Protein AF-X0SEB9-F1 (afdb_monomer)

Solvent-accessible surface area (backbone atoms only — not comparable to full-atom values): 6103 Å² total; per-residue (Å²): 140,86,80,85,76,79,91,80,80,77,88,72,79,81,74,52,75,70,65,64,63,78,64,56,40,64,58,51,82,93,51,70,80,30,90,53,57,44,104,75,53,30,47,79,87,43,47,53,47,67,65,49,53,72,80,38,80,56,94,75,42,67,73,73,61,73,75,73,78,76,68,74,76,84,72,54,69,70,62,52,53,59,53,60,62,70,72,71,118

Sequence (89 aa):
MASKKNLFWGKGSVITAEQYLNERKPVIEKCIGCKRIVDEDYCKVYLYPTLKWRLGKCNFNTHCREVPVSGKKKMNALKASRRQARGRL

Foldseek 3Di:
DDDPPDPDDDDDPPDDPVNLVVQADFADPLQPPQPQQDDPRGGPPDSDNPVCPVVHDNPRRPPPPPPPPPPPPPDDPVNVVVVVVVVPD

Structure (mmCIF, N/CA/C/O backbone):
data_AF-X0SEB9-F1
#
_entry.id   AF-X0SEB9-F1
#
loop_
_atom_site.group_PDB
_atom_site.id
_atom_site.type_symbol
_atom_site.label_atom_id
_atom_site.label_alt_id
_atom_site.label_comp_id
_atom_site.label_asym_id
_atom_site.label_entity_id
_atom_site.label_seq_id
_atom_site.pdbx_PDB_ins_code
_atom_site.Cartn_x
_atom_site.Cartn_y
_atom_site.Cartn_z
_atom_site.occupancy
_atom_site.B_iso_or_equiv
_atom_site.auth_seq_id
_atom_site.auth_comp_id
_atom_site.auth_asym_id
_atom_site.auth_atom_id
_atom_site.pdbx_PDB_model_num
ATOM 1 N N . MET A 1 1 ? 43.831 -11.165 21.272 1.00 38.94 1 MET A N 1
ATOM 2 C CA . MET A 1 1 ? 43.228 -10.064 20.487 1.00 38.94 1 MET A CA 1
ATOM 3 C C . MET A 1 1 ? 42.218 -10.657 19.513 1.00 38.94 1 MET A C 1
ATOM 5 O O . MET A 1 1 ? 42.589 -11.074 18.429 1.00 38.94 1 MET A O 1
ATOM 9 N N . ALA A 1 2 ? 40.955 -10.772 19.926 1.00 45.44 2 ALA A N 1
ATOM 10 C CA . ALA A 1 2 ? 39.874 -11.271 19.079 1.00 45.44 2 ALA A CA 1
ATOM 11 C C . ALA A 1 2 ? 38.966 -10.092 18.714 1.00 45.44 2 ALA A C 1
ATOM 13 O O . ALA A 1 2 ? 38.041 -9.762 19.451 1.00 45.44 2 ALA A O 1
ATOM 14 N N . SER A 1 3 ? 39.262 -9.418 17.602 1.00 49.38 3 SER A N 1
ATOM 15 C CA . SER A 1 3 ? 38.367 -8.399 17.054 1.00 49.38 3 SER A CA 1
ATOM 16 C C . SER A 1 3 ? 37.504 -9.052 15.980 1.00 49.38 3 SER A C 1
ATOM 18 O O . SER A 1 3 ? 37.928 -9.248 14.842 1.00 49.38 3 SER A O 1
ATOM 20 N N . LYS A 1 4 ? 36.295 -9.451 16.384 1.00 51.75 4 LYS A N 1
ATOM 21 C CA . LYS A 1 4 ? 35.220 -9.875 15.485 1.00 51.75 4 LYS A CA 1
ATOM 22 C C . LYS A 1 4 ? 34.874 -8.692 14.576 1.00 51.75 4 LYS A C 1
ATOM 24 O O . LYS A 1 4 ? 34.146 -7.792 14.987 1.00 51.75 4 LYS A O 1
ATOM 29 N N . LYS A 1 5 ? 35.401 -8.670 13.351 1.00 52.75 5 LYS A N 1
ATOM 30 C CA . LYS A 1 5 ? 34.902 -7.759 12.317 1.00 52.75 5 LYS A CA 1
ATOM 31 C C . LYS A 1 5 ? 33.672 -8.399 11.687 1.00 52.75 5 LYS A C 1
ATOM 33 O O . LYS A 1 5 ? 33.755 -9.408 10.996 1.00 52.75 5 LYS A O 1
ATOM 38 N N . ASN A 1 6 ? 32.533 -7.816 12.034 1.00 45.44 6 ASN A N 1
ATOM 39 C CA . ASN A 1 6 ? 31.201 -8.163 11.571 1.00 45.44 6 ASN A CA 1
ATOM 40 C C . ASN A 1 6 ? 31.149 -8.232 10.034 1.00 45.44 6 ASN A C 1
ATOM 42 O O . ASN A 1 6 ? 31.344 -7.221 9.361 1.00 45.44 6 ASN A O 1
ATOM 46 N N . LEU A 1 7 ? 30.834 -9.410 9.485 1.00 50.22 7 LEU A N 1
ATOM 47 C CA . LEU A 1 7 ? 30.252 -9.529 8.149 1.00 50.22 7 LEU A CA 1
ATOM 48 C C . LEU A 1 7 ? 28.794 -9.062 8.234 1.00 50.22 7 LEU A C 1
ATOM 50 O O . LEU A 1 7 ? 27.913 -9.828 8.614 1.00 50.22 7 LEU A O 1
ATOM 54 N N . PHE A 1 8 ? 28.529 -7.801 7.909 1.00 46.66 8 PHE A N 1
ATOM 55 C CA . PHE A 1 8 ? 27.164 -7.292 7.798 1.00 46.66 8 PHE A CA 1
ATOM 56 C C . PHE A 1 8 ? 27.134 -6.173 6.761 1.00 46.66 8 PHE A C 1
ATOM 58 O O . PHE A 1 8 ? 27.376 -5.026 7.101 1.00 46.66 8 PHE A O 1
ATOM 65 N N . TRP A 1 9 ? 26.962 -6.541 5.491 1.00 42.06 9 TRP A N 1
ATOM 66 C CA . TRP A 1 9 ? 26.175 -5.849 4.457 1.00 42.06 9 TRP A CA 1
ATOM 67 C C . TRP A 1 9 ? 26.452 -6.556 3.127 1.00 42.06 9 TRP A C 1
ATOM 69 O O . TRP A 1 9 ? 27.472 -6.358 2.469 1.00 42.06 9 TRP A O 1
ATOM 79 N N . GLY A 1 10 ? 25.563 -7.498 2.811 1.00 47.19 10 GLY A N 1
ATOM 80 C CA . GLY A 1 10 ? 25.609 -8.300 1.600 1.00 47.19 10 GLY A CA 1
ATOM 81 C C . GLY A 1 10 ? 25.461 -7.443 0.348 1.00 47.19 10 GLY A C 1
ATOM 82 O O . GLY A 1 10 ? 24.767 -6.428 0.335 1.00 47.19 10 GLY A O 1
ATOM 83 N N . LYS A 1 11 ? 26.129 -7.895 -0.711 1.00 46.41 11 LYS A N 1
ATOM 84 C CA . LYS A 1 11 ? 26.068 -7.373 -2.074 1.00 46.41 11 LYS A CA 1
ATOM 85 C C . LYS A 1 11 ? 24.627 -7.464 -2.596 1.00 46.41 11 LYS A C 1
ATOM 87 O O . LYS A 1 11 ? 24.237 -8.477 -3.167 1.00 46.41 11 LYS A O 1
ATOM 92 N N . GLY A 1 12 ? 23.830 -6.424 -2.368 1.00 49.78 12 GLY A N 1
ATOM 93 C CA . GLY A 1 12 ? 22.575 -6.221 -3.080 1.00 49.78 12 GLY A CA 1
ATOM 94 C C . GLY A 1 12 ? 22.905 -5.794 -4.503 1.00 49.78 12 GLY A C 1
ATOM 95 O O . GLY A 1 12 ? 23.497 -4.738 -4.704 1.00 49.78 12 GLY A O 1
ATOM 96 N N . SER A 1 13 ? 22.578 -6.635 -5.480 1.00 51.34 13 SER A N 1
ATOM 97 C CA . SER A 1 13 ? 22.672 -6.308 -6.901 1.00 51.34 13 SER A CA 1
ATOM 9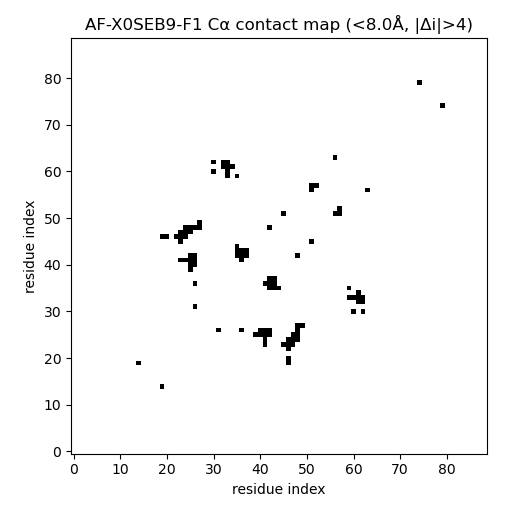8 C C . SER A 1 13 ? 21.922 -5.002 -7.174 1.00 51.34 13 SER A C 1
ATOM 100 O O . SER A 1 13 ? 20.701 -4.944 -7.013 1.00 51.34 13 SER A O 1
ATOM 102 N N . VAL A 1 14 ? 22.648 -3.956 -7.566 1.00 55.41 14 VAL A N 1
ATOM 103 C CA . VAL A 1 14 ? 22.063 -2.707 -8.059 1.00 55.41 14 VAL A CA 1
ATOM 104 C C . VAL A 1 14 ? 21.445 -3.015 -9.420 1.00 55.41 14 VAL A C 1
ATOM 106 O O . VAL A 1 14 ? 22.122 -3.009 -10.440 1.00 55.41 14 VAL A O 1
ATOM 109 N N . ILE A 1 15 ? 20.164 -3.363 -9.417 1.00 61.31 15 ILE A N 1
ATOM 110 C CA . ILE A 1 15 ? 19.325 -3.376 -10.616 1.00 61.31 15 ILE A CA 1
ATOM 111 C C . ILE A 1 15 ? 19.309 -1.958 -11.192 1.00 61.31 15 ILE A C 1
ATOM 113 O O . ILE A 1 15 ? 18.972 -0.999 -10.493 1.00 61.31 15 ILE A O 1
ATOM 117 N N . THR A 1 16 ? 19.734 -1.811 -12.445 1.00 59.94 16 THR A N 1
ATOM 118 C CA . THR A 1 16 ? 19.730 -0.517 -13.134 1.00 59.94 16 THR A CA 1
ATOM 119 C C . THR A 1 16 ? 18.282 -0.072 -13.373 1.00 59.94 16 THR A C 1
ATOM 121 O O . THR A 1 16 ? 17.387 -0.897 -13.561 1.00 59.94 16 THR A O 1
ATOM 124 N N . ALA A 1 17 ? 18.015 1.240 -13.356 1.00 62.03 17 ALA A N 1
ATOM 125 C CA . ALA A 1 17 ? 16.658 1.777 -13.540 1.00 62.03 17 ALA A CA 1
ATOM 126 C C . ALA A 1 17 ? 16.011 1.330 -14.871 1.00 62.03 17 ALA A C 1
ATOM 128 O O . ALA A 1 17 ? 14.793 1.186 -14.958 1.00 62.03 17 ALA A O 1
ATOM 129 N N . GLU A 1 18 ? 16.840 1.051 -15.877 1.00 62.66 18 GLU A N 1
ATOM 130 C CA . GLU A 1 18 ? 16.447 0.556 -17.199 1.00 62.66 18 GLU A CA 1
ATOM 131 C C . GLU A 1 18 ? 15.917 -0.886 -17.162 1.00 62.66 18 GLU A C 1
ATOM 133 O O . GLU A 1 18 ? 14.906 -1.183 -17.798 1.00 62.66 18 GLU A O 1
ATOM 138 N N . GLN A 1 19 ? 16.520 -1.773 -16.357 1.00 60.97 19 GLN A N 1
ATOM 139 C CA . GLN A 1 19 ? 16.007 -3.137 -16.156 1.00 60.97 19 GLN A CA 1
ATOM 140 C C . GLN A 1 19 ? 14.621 -3.129 -15.495 1.00 60.97 19 GLN A C 1
ATOM 142 O O . GLN A 1 19 ? 13.770 -3.956 -15.813 1.00 60.97 19 GLN A O 1
ATOM 147 N N . TYR A 1 20 ? 14.358 -2.153 -14.624 1.00 63.75 20 TYR A N 1
ATOM 148 C CA . TYR A 1 20 ? 13.100 -2.038 -13.884 1.00 63.75 20 TYR A CA 1
ATOM 149 C C . TYR A 1 20 ? 11.899 -1.658 -14.769 1.00 63.75 20 TYR A C 1
ATOM 151 O O . TYR A 1 20 ? 10.763 -1.982 -14.427 1.00 63.75 20 TYR A O 1
ATOM 159 N N . LEU A 1 21 ? 12.116 -0.980 -15.903 1.00 65.81 21 LEU A N 1
ATOM 160 C CA . LEU A 1 21 ? 11.031 -0.508 -16.774 1.00 65.81 21 LEU A CA 1
ATOM 161 C C . LEU A 1 21 ? 10.538 -1.589 -17.753 1.00 65.81 21 LEU A C 1
ATOM 163 O O . LEU A 1 21 ? 9.337 -1.671 -18.008 1.00 65.81 21 LEU A O 1
ATOM 167 N N . ASN A 1 22 ? 11.440 -2.448 -18.238 1.00 69.88 22 ASN A N 1
ATOM 168 C CA . ASN A 1 22 ? 11.136 -3.499 -19.221 1.00 69.88 22 ASN A CA 1
ATOM 169 C C . ASN A 1 22 ? 10.341 -4.687 -18.650 1.00 69.88 22 ASN A C 1
ATOM 171 O O . ASN A 1 22 ? 9.759 -5.466 -19.397 1.00 69.88 22 ASN A O 1
ATOM 175 N N . GLU A 1 23 ? 10.278 -4.833 -17.328 1.00 77.50 23 GLU A N 1
ATOM 176 C CA . GLU A 1 23 ? 9.642 -5.984 -16.678 1.00 77.50 23 GLU A CA 1
ATOM 177 C C . GLU A 1 23 ? 8.192 -5.750 -16.221 1.00 77.50 23 GLU A C 1
ATOM 179 O O . GLU A 1 23 ? 7.604 -6.581 -15.519 1.00 77.50 23 GLU A O 1
ATOM 184 N N . ARG A 1 24 ? 7.582 -4.625 -16.603 1.00 80.81 24 ARG A N 1
ATOM 185 C CA .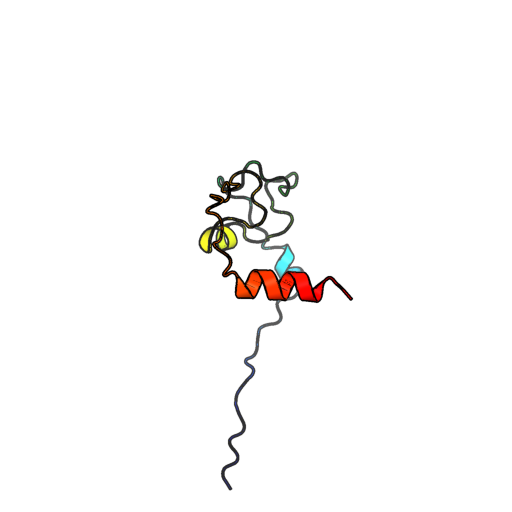 ARG A 1 24 ? 6.210 -4.295 -16.207 1.00 80.81 24 ARG A CA 1
ATOM 186 C C . ARG A 1 24 ? 5.221 -5.379 -16.670 1.00 80.81 24 ARG A C 1
ATOM 188 O O . ARG A 1 24 ? 5.141 -5.700 -17.851 1.00 80.81 24 ARG A O 1
ATOM 195 N N . LYS A 1 25 ? 4.438 -5.933 -15.738 1.00 84.88 25 LYS A N 1
ATOM 196 C CA . LYS A 1 25 ? 3.397 -6.939 -16.009 1.00 84.88 25 LYS A CA 1
ATOM 197 C C . LYS A 1 25 ? 1.995 -6.318 -16.039 1.00 84.88 25 LYS A C 1
ATOM 199 O O . LYS A 1 25 ? 1.747 -5.364 -15.292 1.00 84.88 25 LYS A O 1
ATOM 204 N N . PRO A 1 26 ? 1.080 -6.871 -16.857 1.00 85.44 26 PRO A N 1
ATOM 205 C CA . PRO A 1 26 ? -0.288 -6.381 -16.959 1.00 85.44 26 PRO A CA 1
ATOM 206 C C . PRO A 1 26 ? -1.073 -6.602 -15.661 1.00 85.44 26 PRO A C 1
ATOM 208 O O . PRO A 1 26 ? -0.703 -7.388 -14.780 1.00 85.44 26 PRO A O 1
ATOM 211 N N . VAL A 1 27 ? -2.163 -5.858 -15.540 1.00 83.81 27 VAL A N 1
ATOM 212 C CA . VAL A 1 27 ? -3.094 -5.831 -14.417 1.00 83.81 27 VAL A CA 1
ATOM 213 C C . VAL A 1 27 ? -3.886 -7.144 -14.358 1.00 83.81 27 VAL A C 1
ATOM 215 O O . VAL A 1 27 ? -4.212 -7.757 -15.363 1.00 83.81 27 VAL A O 1
ATOM 218 N N . ILE A 1 28 ? -4.170 -7.600 -13.138 1.00 83.81 28 ILE A N 1
ATOM 219 C CA . ILE A 1 28 ? -4.916 -8.840 -12.865 1.00 83.81 28 ILE A CA 1
ATOM 220 C C . ILE A 1 28 ? -6.402 -8.508 -12.754 1.00 83.81 28 ILE A C 1
ATOM 222 O O . ILE A 1 28 ? -6.738 -7.407 -12.320 1.00 83.81 28 ILE A O 1
ATOM 226 N N . GLU A 1 29 ? -7.281 -9.479 -13.001 1.00 80.00 29 GLU A N 1
ATOM 227 C CA . GLU A 1 29 ? -8.743 -9.373 -12.841 1.00 80.00 29 GLU A CA 1
ATOM 228 C C . GLU A 1 29 ? -9.178 -8.687 -11.537 1.00 80.00 29 GLU A C 1
ATOM 230 O O . GLU A 1 29 ? -10.050 -7.823 -11.518 1.00 80.00 29 GLU A O 1
ATOM 235 N N . LYS A 1 30 ? -8.480 -8.987 -10.436 1.00 77.88 30 LYS A N 1
ATOM 236 C CA . LYS A 1 30 ? -8.723 -8.394 -9.111 1.00 77.88 30 LYS A CA 1
ATOM 237 C C . LYS A 1 30 ? -8.465 -6.894 -9.041 1.00 77.88 30 LYS A C 1
ATOM 239 O O . LYS A 1 30 ? -8.680 -6.305 -7.998 1.00 77.88 30 LYS A O 1
ATOM 244 N N . CYS A 1 31 ? -7.903 -6.280 -10.069 1.00 78.00 31 CYS A N 1
ATOM 245 C CA . CYS A 1 31 ? -7.542 -4.873 -10.086 1.00 78.00 31 CYS A CA 1
ATOM 246 C C . CYS A 1 31 ? -8.347 -4.068 -11.118 1.00 78.00 31 CYS A C 1
ATOM 248 O O . CYS A 1 31 ? -8.211 -2.842 -11.142 1.00 78.00 31 CYS A O 1
ATOM 250 N N . ILE A 1 32 ? -9.225 -4.722 -11.886 1.00 75.62 32 ILE A N 1
ATOM 251 C CA . ILE A 1 32 ? -10.165 -4.087 -12.817 1.00 75.62 32 ILE A CA 1
ATOM 252 C C . ILE A 1 32 ? -11.012 -3.056 -12.049 1.00 75.62 32 ILE A C 1
ATOM 254 O O . ILE A 1 32 ? -11.541 -3.335 -10.974 1.00 75.62 32 ILE A O 1
ATOM 258 N N . GLY A 1 33 ? -11.080 -1.821 -12.555 1.00 73.19 33 GLY A N 1
ATOM 259 C CA . GLY A 1 33 ? -11.797 -0.714 -11.901 1.00 73.19 33 GLY A CA 1
ATOM 260 C C . GLY A 1 33 ? -10.989 0.073 -10.855 1.00 73.19 33 GLY A C 1
ATOM 261 O O . GLY A 1 33 ? -11.538 0.891 -10.115 1.00 73.19 33 GLY A O 1
ATOM 262 N N . CYS A 1 34 ? -9.674 -0.141 -10.758 1.00 78.56 34 CYS A N 1
ATOM 263 C CA . CYS A 1 34 ? -8.798 0.734 -9.979 1.00 78.56 34 CYS A CA 1
ATOM 264 C C . CYS A 1 34 ? -8.519 2.047 -10.735 1.00 78.56 34 CYS A C 1
ATOM 266 O O . CYS A 1 34 ? -8.061 2.019 -11.872 1.00 78.56 34 CYS A O 1
ATOM 268 N N . LYS A 1 35 ? -8.663 3.210 -10.076 1.00 75.00 35 LYS A N 1
ATOM 269 C CA . LYS A 1 35 ? -8.396 4.554 -10.657 1.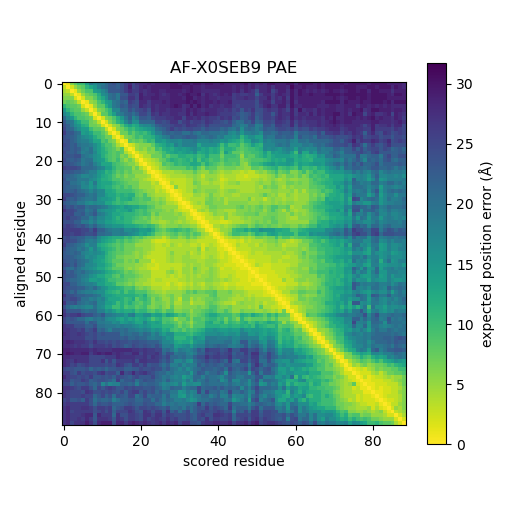00 75.00 35 LYS A CA 1
ATOM 270 C C . LYS A 1 3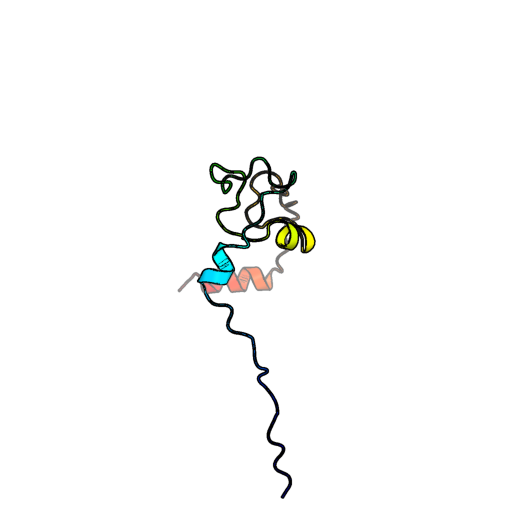5 ? -6.944 4.770 -11.143 1.00 75.00 35 LYS A C 1
ATOM 272 O O . LYS A 1 35 ? -6.608 5.818 -11.678 1.00 75.00 35 LYS A O 1
ATOM 277 N N . ARG A 1 36 ? -6.048 3.816 -10.882 1.00 75.38 36 ARG A N 1
ATOM 278 C CA . ARG A 1 36 ? -4.613 3.884 -11.203 1.00 75.38 36 ARG A CA 1
ATOM 279 C C . ARG A 1 36 ? -4.195 2.985 -12.373 1.00 75.38 36 ARG A C 1
ATOM 281 O O . ARG A 1 36 ? -2.991 2.798 -12.561 1.00 75.38 36 ARG A O 1
ATOM 288 N N . ILE A 1 37 ? -5.157 2.413 -13.094 1.00 80.00 37 ILE A N 1
ATOM 289 C CA . ILE A 1 37 ? -4.904 1.754 -14.378 1.00 80.00 37 ILE A CA 1
ATOM 290 C C . ILE A 1 37 ? -4.690 2.849 -15.431 1.00 80.00 37 ILE A C 1
ATOM 292 O O . 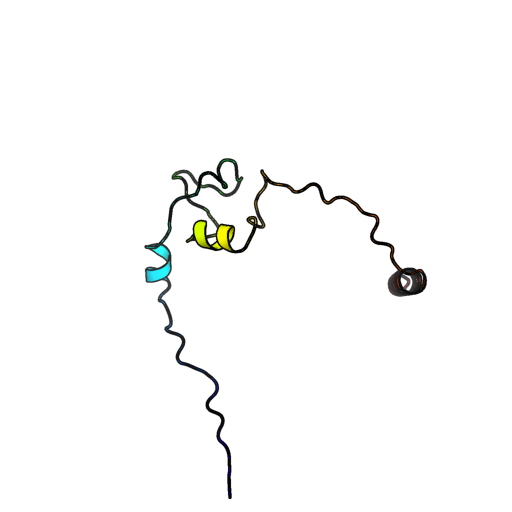ILE A 1 37 ? -5.412 3.844 -15.429 1.00 80.00 37 ILE A O 1
ATOM 296 N N . VAL A 1 38 ? -3.659 2.693 -16.255 1.00 76.81 38 VAL A N 1
ATOM 297 C CA . VAL A 1 38 ? -3.369 3.540 -17.427 1.00 76.81 38 VAL A CA 1
ATOM 298 C C . VAL A 1 38 ? -3.614 2.698 -18.683 1.00 76.81 38 VAL A C 1
ATOM 300 O O . VAL A 1 38 ? -3.506 1.477 -18.572 1.00 76.81 38 VAL A O 1
ATOM 303 N N . ASP A 1 39 ? -3.937 3.360 -19.802 1.00 62.38 39 ASP A N 1
ATOM 304 C CA . ASP A 1 39 ? -4.583 2.939 -21.072 1.00 62.38 39 ASP A CA 1
ATOM 305 C C . ASP A 1 39 ? -4.174 1.614 -21.766 1.00 62.38 39 ASP A C 1
ATOM 307 O O . ASP A 1 39 ? -4.643 1.325 -22.859 1.00 62.38 39 ASP A O 1
ATOM 311 N N . GLU A 1 40 ? -3.373 0.758 -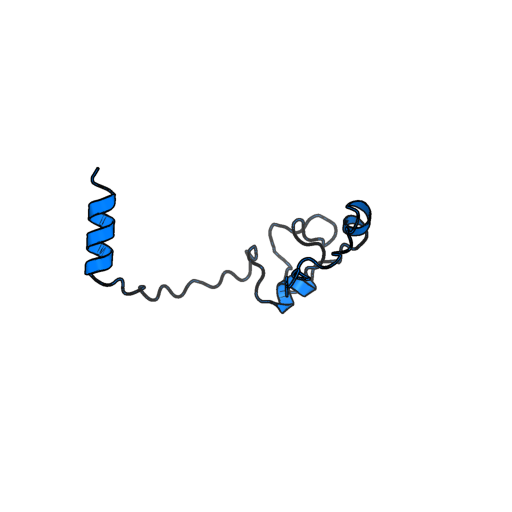21.139 1.00 69.12 40 GLU A N 1
ATOM 312 C CA . GLU A 1 40 ? -2.926 -0.538 -21.665 1.00 69.12 40 GLU A CA 1
ATOM 313 C C . GLU A 1 40 ? -2.910 -1.623 -20.569 1.00 69.12 40 GLU A C 1
ATOM 315 O O . GLU A 1 40 ? -1.983 -2.422 -20.472 1.00 69.12 40 GLU A O 1
ATOM 320 N N . ASP A 1 41 ? -3.892 -1.615 -19.663 1.00 76.56 41 ASP A N 1
ATOM 321 C CA . ASP A 1 41 ? -3.984 -2.585 -18.561 1.00 76.56 41 ASP A CA 1
ATOM 322 C C . ASP A 1 41 ? -2.738 -2.627 -17.664 1.00 76.56 41 ASP A C 1
ATOM 324 O O . ASP A 1 41 ? -2.366 -3.674 -17.137 1.00 76.56 41 ASP A O 1
ATOM 328 N N . TYR A 1 42 ? -2.088 -1.485 -17.427 1.00 81.69 42 TYR A N 1
ATOM 329 C CA . TYR A 1 42 ? -0.929 -1.399 -16.534 1.00 81.69 42 TYR A CA 1
ATOM 330 C C . TYR A 1 42 ? -1.209 -0.587 -15.274 1.00 81.69 42 TYR A C 1
ATOM 332 O O . TYR A 1 42 ? -1.916 0.421 -15.278 1.00 81.69 42 TYR A O 1
ATOM 340 N N . CYS A 1 43 ? -0.582 -0.989 -14.164 1.00 81.38 43 CYS A N 1
ATOM 341 C CA . CYS A 1 43 ? -0.623 -0.211 -12.933 1.00 81.38 43 CYS A CA 1
ATOM 342 C C . CYS A 1 43 ? 0.417 0.919 -12.976 1.00 81.38 43 CYS A C 1
ATOM 344 O O . CYS A 1 43 ? 1.606 0.671 -13.156 1.00 81.38 43 CYS A O 1
ATOM 346 N N . LYS A 1 44 ? -0.004 2.163 -12.707 1.00 81.81 44 LYS A N 1
ATOM 347 C CA . LYS A 1 44 ? 0.906 3.325 -12.626 1.00 81.81 44 LYS A CA 1
ATOM 348 C C . LYS A 1 44 ? 1.957 3.220 -11.510 1.00 81.81 44 LYS A C 1
ATOM 350 O O . LYS A 1 44 ? 2.989 3.877 -11.576 1.00 81.81 44 LYS A O 1
ATOM 355 N N . VAL A 1 45 ? 1.665 2.458 -10.454 1.00 80.56 45 VAL A N 1
ATOM 356 C CA . VAL A 1 45 ? 2.454 2.444 -9.206 1.00 80.56 45 VAL A CA 1
ATOM 357 C C . VAL A 1 45 ? 3.292 1.178 -9.053 1.00 80.56 45 VAL A C 1
ATOM 359 O O . VAL A 1 45 ? 4.363 1.225 -8.456 1.00 80.56 45 VAL A O 1
ATOM 362 N N . TYR A 1 46 ? 2.807 0.045 -9.560 1.00 80.62 46 TYR A N 1
ATOM 363 C CA . TYR A 1 46 ? 3.444 -1.253 -9.365 1.00 80.62 46 TYR A CA 1
ATOM 364 C C . TYR A 1 46 ? 3.805 -1.883 -10.705 1.00 80.62 46 TYR A C 1
ATOM 366 O O . TYR A 1 46 ? 2.965 -1.972 -11.592 1.00 80.62 46 TYR A O 1
ATOM 374 N N . LEU A 1 47 ? 5.032 -2.393 -10.801 1.00 82.19 47 LEU A N 1
ATOM 375 C CA . LEU A 1 47 ? 5.497 -3.178 -11.949 1.00 82.19 47 LEU A CA 1
ATOM 376 C C . LEU A 1 47 ? 4.901 -4.584 -11.962 1.00 82.19 47 LEU A C 1
ATOM 378 O O . LEU A 1 47 ? 4.556 -5.105 -13.014 1.00 82.19 47 LEU A O 1
ATOM 382 N N . TYR A 1 48 ? 4.742 -5.170 -10.775 1.00 83.50 48 TYR A N 1
ATOM 383 C CA . TYR A 1 48 ? 4.232 -6.520 -10.585 1.00 83.50 48 TYR A CA 1
ATOM 384 C C . TYR A 1 48 ? 2.964 -6.493 -9.728 1.00 83.50 48 TYR A C 1
ATOM 386 O O . TYR A 1 48 ? 3.040 -6.625 -8.499 1.00 83.50 48 TYR A O 1
ATOM 394 N N . PRO A 1 49 ? 1.776 -6.330 -10.338 1.00 83.62 49 PRO A N 1
ATOM 395 C CA . PRO A 1 49 ? 0.526 -6.358 -9.587 1.00 83.62 49 PRO A CA 1
ATOM 396 C C . PRO A 1 49 ? 0.338 -7.694 -8.845 1.00 83.62 49 PRO A C 1
ATOM 398 O O . PRO A 1 49 ? -0.167 -7.700 -7.724 1.00 83.62 49 PRO A O 1
ATOM 401 N N . THR A 1 50 ? 0.827 -8.813 -9.391 1.00 83.25 50 THR A N 1
ATOM 402 C CA . THR A 1 50 ? 0.714 -10.168 -8.804 1.00 83.25 50 THR A CA 1
ATOM 403 C C . THR A 1 50 ? 1.343 -10.262 -7.422 1.00 83.25 50 THR A C 1
ATOM 405 O O . THR A 1 50 ? 0.721 -10.763 -6.485 1.00 83.25 50 THR A O 1
ATOM 408 N N . LEU A 1 51 ? 2.547 -9.712 -7.265 1.00 84.00 51 LEU A N 1
ATOM 409 C CA . LEU A 1 51 ? 3.270 -9.692 -5.996 1.00 84.00 51 LEU A CA 1
ATOM 410 C C . LEU A 1 51 ? 2.522 -8.894 -4.930 1.00 84.00 51 LEU A C 1
ATOM 412 O O . LEU A 1 51 ? 2.459 -9.315 -3.773 1.00 84.00 51 LEU A O 1
ATOM 416 N N . LYS A 1 52 ? 1.911 -7.767 -5.317 1.00 83.19 52 LYS A N 1
ATOM 417 C CA . LYS A 1 52 ? 1.154 -6.942 -4.375 1.00 83.19 52 LYS A CA 1
ATOM 418 C C . LYS A 1 52 ? -0.083 -7.676 -3.865 1.00 83.19 52 LYS A C 1
ATOM 420 O O . LYS A 1 52 ? -0.325 -7.651 -2.663 1.00 83.19 52 LYS A O 1
ATOM 425 N N . TRP A 1 53 ? -0.805 -8.355 -4.756 1.00 83.44 53 TRP A N 1
ATOM 426 C CA . TRP A 1 53 ? -2.000 -9.130 -4.414 1.00 83.44 53 TRP A CA 1
ATOM 427 C C . TRP A 1 53 ? -1.708 -10.424 -3.647 1.00 83.44 53 TRP A C 1
ATOM 429 O O . TRP A 1 53 ? -2.574 -10.899 -2.916 1.00 83.44 53 TRP A O 1
ATOM 439 N N . ARG A 1 54 ? -0.490 -10.972 -3.755 1.00 82.75 54 ARG A N 1
ATOM 440 C CA . ARG A 1 54 ? -0.046 -12.129 -2.960 1.00 82.75 54 ARG A CA 1
ATOM 441 C C . ARG A 1 54 ? 0.104 -11.800 -1.474 1.00 82.75 54 ARG A C 1
ATOM 443 O O . ARG A 1 54 ? -0.191 -12.638 -0.634 1.00 82.75 54 ARG A O 1
ATOM 450 N N . LEU A 1 55 ? 0.573 -10.594 -1.152 1.00 79.88 55 LEU A N 1
ATOM 451 C CA . LEU A 1 55 ? 0.801 -10.150 0.230 1.00 79.88 55 LEU A CA 1
ATOM 452 C C . LEU A 1 55 ? -0.461 -9.589 0.906 1.00 79.88 55 LEU A C 1
ATOM 454 O O . LEU A 1 55 ? -0.447 -9.322 2.104 1.00 79.88 55 LEU A O 1
ATOM 458 N N . GLY A 1 56 ? -1.538 -9.379 0.150 1.00 78.94 56 GLY A N 1
ATOM 459 C CA . GLY A 1 56 ? -2.795 -8.827 0.645 1.00 78.94 56 GLY A CA 1
ATOM 460 C C . GLY A 1 56 ? -3.484 -7.947 -0.394 1.00 78.94 56 GLY A C 1
ATOM 461 O O . GLY A 1 56 ? -3.088 -7.886 -1.555 1.00 78.94 56 GLY A O 1
ATOM 462 N N . LYS A 1 57 ? -4.539 -7.238 0.018 1.00 78.44 57 LYS A N 1
ATOM 463 C CA . LYS A 1 57 ? -5.246 -6.306 -0.872 1.00 78.44 57 LYS A CA 1
ATOM 464 C C . LYS A 1 57 ? -4.336 -5.137 -1.262 1.00 78.44 57 LYS A C 1
ATOM 466 O O . LYS A 1 57 ? -3.500 -4.677 -0.482 1.00 78.44 57 LYS A O 1
ATOM 471 N N . CYS A 1 58 ? -4.494 -4.631 -2.485 1.00 80.88 58 CYS A N 1
ATOM 472 C CA . CYS A 1 58 ? -3.775 -3.435 -2.916 1.00 80.88 58 CYS A CA 1
ATOM 473 C C . CYS A 1 58 ? -4.185 -2.218 -2.061 1.00 80.88 58 CYS A C 1
ATOM 475 O O . CYS A 1 58 ? -5.369 -1.950 -1.887 1.00 80.88 58 CYS A O 1
ATOM 477 N N . ASN A 1 59 ? -3.210 -1.445 -1.568 1.00 78.19 59 ASN A N 1
ATOM 478 C CA . ASN A 1 59 ? -3.454 -0.268 -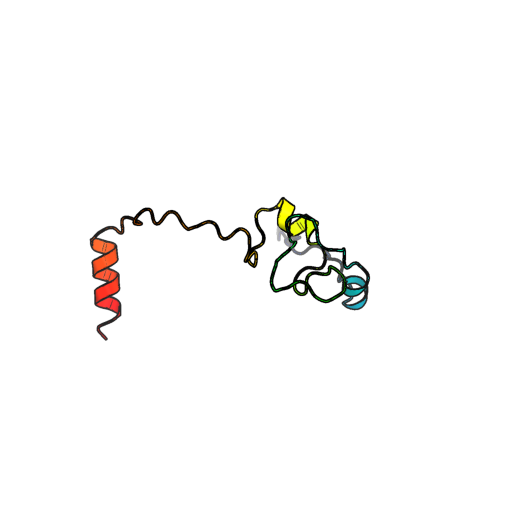0.716 1.00 78.19 59 ASN A CA 1
ATOM 479 C C . ASN A 1 59 ? -4.294 0.808 -1.422 1.00 78.19 59 ASN A C 1
ATOM 481 O O . ASN A 1 59 ? -4.990 1.592 -0.787 1.00 78.19 59 ASN A O 1
ATOM 485 N N . PHE A 1 60 ? -4.186 0.862 -2.748 1.00 71.88 60 PHE A N 1
ATOM 486 C CA . PHE A 1 60 ? -4.868 1.833 -3.597 1.00 71.88 60 PHE A CA 1
ATOM 487 C C . PHE A 1 60 ? -6.136 1.277 -4.224 1.00 71.88 60 PHE A C 1
ATOM 489 O O . PHE A 1 60 ? -6.685 1.896 -5.135 1.00 71.88 60 PHE A O 1
ATOM 496 N N . ASN A 1 61 ? -6.565 0.105 -3.767 1.00 71.75 61 ASN A N 1
ATOM 497 C CA . ASN A 1 61 ? -7.762 -0.520 -4.249 1.00 71.75 61 ASN A CA 1
ATOM 498 C C . ASN A 1 61 ? -8.985 0.330 -3.870 1.00 71.75 61 ASN A C 1
ATOM 500 O O . ASN A 1 61 ? -9.459 0.303 -2.736 1.00 71.75 61 ASN A O 1
ATOM 504 N N . THR A 1 62 ? -9.488 1.085 -4.844 1.00 68.00 62 THR A N 1
ATOM 505 C CA . THR A 1 62 ? -10.725 1.855 -4.718 1.00 68.00 62 THR A CA 1
ATOM 506 C C . THR A 1 62 ? -11.976 0.979 -4.810 1.00 68.00 62 THR A C 1
ATOM 508 O O . THR A 1 62 ? -13.022 1.411 -4.341 1.00 68.00 62 THR A O 1
ATOM 511 N N . HIS A 1 63 ? -11.881 -0.233 -5.373 1.00 65.38 63 HIS A N 1
ATOM 512 C CA . HIS A 1 63 ? -13.015 -1.132 -5.616 1.00 65.38 63 HIS A CA 1
ATOM 513 C C . HIS A 1 63 ? -13.256 -2.148 -4.476 1.00 65.38 63 HIS A C 1
ATOM 515 O O . HIS A 1 63 ? -14.402 -2.453 -4.177 1.00 65.38 63 HIS A O 1
ATOM 521 N N . CYS A 1 64 ? -12.227 -2.622 -3.760 1.00 65.12 64 CYS A N 1
ATOM 522 C CA . CYS A 1 64 ? -12.370 -3.404 -2.519 1.00 65.12 64 CYS A CA 1
ATOM 523 C C . CYS A 1 64 ? -12.118 -2.536 -1.288 1.00 65.12 64 CYS A C 1
ATOM 525 O O . CYS A 1 64 ? -11.324 -2.910 -0.417 1.00 65.12 64 CYS A O 1
ATOM 527 N N . ARG A 1 65 ? -12.775 -1.375 -1.204 1.00 63.47 65 ARG A N 1
ATOM 528 C CA . ARG A 1 65 ? -12.808 -0.622 0.048 1.00 63.47 65 ARG A CA 1
ATOM 529 C C . ARG A 1 65 ? -13.503 -1.499 1.082 1.00 63.47 65 ARG A C 1
ATOM 531 O O . ARG A 1 65 ? -14.726 -1.562 1.127 1.00 63.47 65 ARG A O 1
ATOM 538 N N . GLU A 1 66 ? -12.715 -2.204 1.887 1.00 62.66 66 GLU A N 1
ATOM 539 C CA . GLU A 1 66 ? -13.211 -2.788 3.121 1.00 62.66 66 GLU A CA 1
ATOM 540 C C . GLU A 1 66 ? -13.811 -1.625 3.897 1.00 62.66 66 GLU A C 1
ATOM 542 O O . GLU A 1 66 ? -13.098 -0.689 4.270 1.00 62.66 66 GLU A O 1
ATOM 547 N N . VAL A 1 67 ? -15.136 -1.631 4.054 1.00 61.44 67 VAL A N 1
ATOM 548 C CA . VAL A 1 67 ? -15.789 -0.743 5.005 1.00 61.44 67 VAL A CA 1
ATOM 549 C C . VAL A 1 67 ? -15.089 -1.051 6.319 1.00 61.44 67 VAL A C 1
ATOM 551 O O . VAL A 1 67 ? -15.170 -2.199 6.768 1.00 61.44 67 VAL A O 1
ATOM 554 N N . PRO A 1 68 ? -14.325 -0.107 6.903 1.00 59.00 68 PRO A N 1
ATOM 555 C CA . PRO A 1 68 ? -13.745 -0.364 8.197 1.00 59.00 68 PRO A CA 1
ATOM 556 C C . PRO A 1 68 ? -14.949 -0.604 9.086 1.00 59.00 68 PRO A C 1
ATOM 558 O O . PRO A 1 68 ? -15.743 0.313 9.293 1.00 59.00 68 PRO A O 1
ATOM 561 N N . VAL A 1 69 ? -15.126 -1.844 9.547 1.00 60.78 69 VAL A N 1
ATOM 562 C CA . VAL A 1 69 ? -16.066 -2.132 10.618 1.00 60.78 69 VAL A CA 1
ATOM 563 C C . VAL A 1 69 ? -15.595 -1.207 11.716 1.00 60.78 69 VAL A C 1
ATOM 565 O O . VAL A 1 69 ? -14.525 -1.401 12.299 1.00 60.78 69 VAL A O 1
ATOM 568 N N . SER A 1 70 ? -16.318 -0.108 11.899 1.00 57.88 70 SER A N 1
ATOM 569 C CA . SER A 1 70 ? -16.025 0.923 12.873 1.00 57.88 70 SER A CA 1
ATOM 570 C C . SER A 1 70 ? -16.405 0.356 14.232 1.00 57.88 70 SER A C 1
ATOM 572 O O . SER A 1 70 ? -17.259 0.884 14.938 1.00 57.88 70 SER A O 1
ATOM 574 N N . GLY A 1 71 ? -15.793 -0.774 14.589 1.00 59.78 71 GLY A N 1
ATOM 575 C CA . GLY A 1 71 ? -15.692 -1.238 15.946 1.00 59.78 71 GLY A CA 1
ATOM 576 C C . GLY A 1 71 ? -14.994 -0.111 16.667 1.00 59.78 71 GLY A C 1
ATOM 577 O O . GLY A 1 71 ? -13.802 0.124 16.462 1.00 59.78 71 GLY A O 1
ATOM 578 N N . LYS A 1 72 ? -15.790 0.661 17.410 1.00 61.88 72 LYS A N 1
ATOM 579 C CA . LYS A 1 72 ? -15.355 1.757 18.267 1.00 61.88 72 LYS A CA 1
ATOM 580 C C . LYS A 1 72 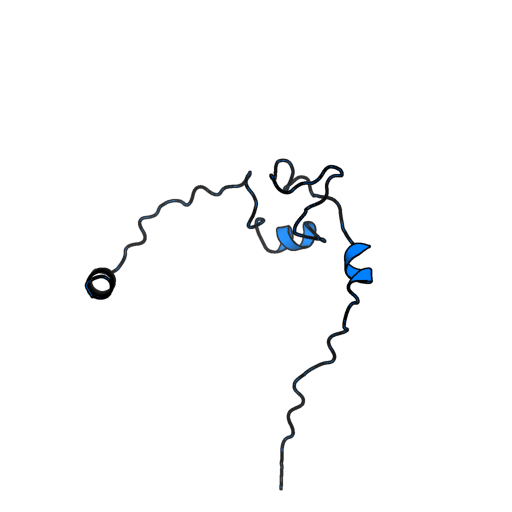? -14.087 1.283 18.969 1.00 61.88 72 LYS A C 1
ATOM 582 O O . LYS A 1 72 ? -14.163 0.440 19.862 1.00 61.88 72 LYS A O 1
ATOM 587 N N . LYS A 1 73 ? -12.916 1.756 18.526 1.00 65.62 73 LYS A N 1
ATOM 588 C CA . LYS A 1 73 ? -11.653 1.436 19.192 1.00 65.62 73 LYS A CA 1
ATOM 589 C C . LYS A 1 73 ? -11.800 2.010 20.592 1.00 65.62 73 LYS A C 1
ATOM 591 O O . LYS A 1 73 ? -11.739 3.227 20.745 1.00 65.62 73 LYS A O 1
ATOM 596 N N . LYS A 1 74 ? -12.079 1.156 21.583 1.00 71.62 74 LYS A N 1
ATOM 597 C CA . LYS A 1 74 ? -12.209 1.558 22.984 1.00 71.62 74 LYS A CA 1
ATOM 598 C C . LYS A 1 74 ? -10.872 2.164 23.398 1.00 71.62 74 LYS A C 1
ATOM 600 O O . LYS A 1 74 ? -9.905 1.455 23.665 1.00 71.62 74 LYS A O 1
ATOM 605 N N . MET A 1 75 ? -10.784 3.489 23.353 1.00 75.44 75 MET A N 1
ATOM 606 C CA . MET A 1 75 ? -9.639 4.209 23.879 1.00 75.44 75 MET A CA 1
ATOM 607 C C . MET A 1 75 ? -9.789 4.233 25.397 1.00 75.44 75 MET A C 1
ATOM 609 O O . MET A 1 75 ? -10.844 4.596 25.908 1.00 75.44 75 MET A O 1
ATOM 613 N N . ASN A 1 76 ? -8.744 3.831 26.116 1.00 85.25 76 ASN A N 1
ATOM 614 C CA . ASN A 1 76 ? -8.723 3.936 27.569 1.00 85.25 76 ASN A CA 1
ATOM 615 C C . ASN A 1 76 ? -8.808 5.419 27.998 1.00 85.25 76 ASN A C 1
ATOM 617 O O . ASN A 1 76 ? -8.176 6.276 27.372 1.00 85.25 76 ASN A O 1
ATOM 621 N N . ALA A 1 77 ? -9.557 5.709 29.066 1.00 83.12 77 ALA A N 1
ATOM 622 C CA . ALA A 1 77 ? -9.810 7.066 29.557 1.00 83.12 77 ALA A CA 1
ATOM 623 C C . ALA A 1 77 ? -8.524 7.873 29.823 1.00 83.12 77 ALA A C 1
ATOM 625 O O . ALA A 1 77 ? -8.442 9.043 29.444 1.00 83.12 77 ALA A O 1
ATOM 626 N N . LEU A 1 78 ? -7.471 7.241 30.359 1.00 82.88 78 LEU A N 1
ATOM 627 C CA . LEU A 1 78 ? -6.183 7.904 30.600 1.00 82.88 78 LEU A CA 1
ATOM 628 C C . LEU A 1 78 ? -5.527 8.372 29.290 1.00 82.88 78 LEU A C 1
ATOM 630 O O . LEU A 1 78 ? -4.959 9.462 29.206 1.00 82.88 78 LEU A O 1
ATOM 634 N N . LYS A 1 79 ? -5.629 7.554 28.235 1.00 82.56 79 LYS A N 1
ATOM 635 C CA . LYS A 1 79 ? -5.071 7.858 26.909 1.00 82.56 79 LYS A CA 1
ATOM 636 C C . LYS A 1 79 ? -5.844 8.978 26.210 1.00 82.56 79 LYS A C 1
ATOM 638 O O . LYS A 1 79 ? -5.229 9.756 25.482 1.00 82.56 79 LYS A O 1
ATOM 643 N N . ALA A 1 80 ? -7.154 9.077 26.441 1.00 85.75 80 ALA A N 1
ATOM 644 C CA . ALA A 1 80 ? -7.976 10.182 25.953 1.00 85.75 80 ALA A CA 1
ATOM 645 C C . ALA A 1 80 ? -7.609 11.498 26.655 1.00 85.75 80 ALA A C 1
ATOM 647 O O . ALA A 1 80 ? -7.316 12.482 25.976 1.00 85.75 80 ALA A O 1
ATOM 648 N N . SER A 1 81 ? -7.514 11.483 27.989 1.00 84.69 81 SER A N 1
ATOM 649 C CA . SER A 1 81 ? -7.125 12.652 28.791 1.00 84.69 81 SER A CA 1
ATOM 650 C C . SER A 1 81 ? -5.747 13.195 28.386 1.00 84.69 81 SER A C 1
ATOM 652 O O . SER A 1 81 ? -5.603 14.371 28.049 1.00 84.69 81 SER A O 1
ATOM 654 N N . ARG A 1 82 ? -4.740 12.319 28.254 1.00 82.25 82 ARG A N 1
ATOM 655 C CA . ARG A 1 82 ? -3.386 12.721 27.831 1.00 82.25 82 ARG A CA 1
ATOM 656 C C . ARG A 1 82 ? -3.338 13.339 26.426 1.00 82.25 82 ARG A C 1
ATOM 658 O O . ARG A 1 82 ? -2.465 14.159 26.153 1.00 82.25 82 ARG A O 1
ATOM 665 N N . ARG A 1 83 ? -4.241 12.953 25.518 1.00 82.94 83 ARG A N 1
ATOM 666 C CA . ARG A 1 83 ? -4.344 13.559 24.177 1.00 82.94 83 ARG A CA 1
ATOM 667 C C . ARG A 1 83 ? -4.993 14.940 24.217 1.00 82.94 83 ARG A C 1
ATOM 669 O O . ARG A 1 83 ? -4.521 15.821 23.512 1.00 82.94 83 ARG A O 1
ATOM 676 N N . GLN A 1 84 ? -6.017 15.128 25.048 1.00 78.00 84 GLN A N 1
ATOM 677 C CA . GLN A 1 84 ? -6.681 16.425 25.225 1.00 78.00 84 GLN A CA 1
ATOM 678 C C . GLN A 1 84 ? -5.745 17.459 25.861 1.00 78.00 84 GLN A C 1
ATOM 680 O O . GLN A 1 84 ? -5.726 18.609 25.438 1.00 78.00 84 GLN A O 1
ATOM 685 N N . ALA A 1 85 ? -4.915 17.041 26.820 1.00 81.75 85 ALA A N 1
ATOM 686 C CA . ALA A 1 85 ? -3.946 17.926 27.464 1.00 81.75 85 ALA A CA 1
ATOM 687 C C . ALA A 1 85 ? -2.833 18.405 26.511 1.00 81.75 85 ALA A C 1
ATOM 689 O O . ALA A 1 85 ? -2.358 19.526 26.630 1.00 81.75 85 ALA A O 1
ATOM 690 N N . ARG A 1 86 ? -2.428 17.577 25.537 1.00 77.00 86 ARG A N 1
ATOM 691 C CA . ARG A 1 86 ? -1.354 17.907 24.583 1.00 77.00 86 ARG A CA 1
ATOM 692 C C . ARG A 1 86 ? -1.733 18.935 23.514 1.00 77.00 86 ARG A C 1
ATOM 694 O O . ARG A 1 86 ? -0.832 19.478 22.894 1.00 77.00 86 ARG A O 1
ATOM 701 N N . GLY A 1 87 ? -3.023 19.162 23.272 1.00 72.38 87 GLY A N 1
ATOM 702 C CA . GLY A 1 87 ? -3.513 20.144 22.295 1.00 72.38 87 GLY A CA 1
ATOM 703 C C . GLY A 1 87 ? -3.936 21.481 22.909 1.00 72.38 87 GLY A C 1
ATOM 704 O O . GL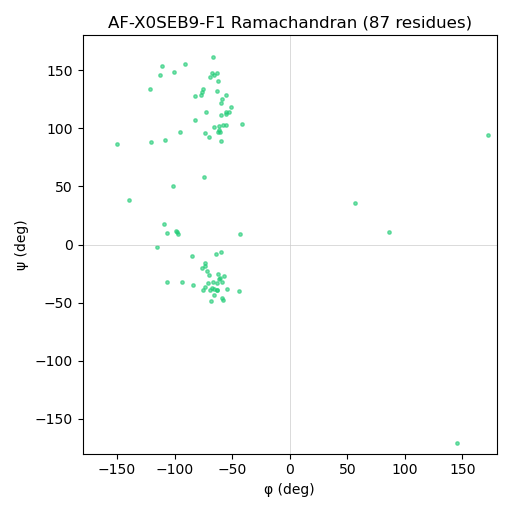Y A 1 87 ? -4.623 22.242 22.243 1.00 72.38 87 GLY A O 1
ATOM 705 N N . ARG A 1 88 ? -3.610 21.720 24.187 1.00 64.31 88 ARG A N 1
ATOM 706 C CA . ARG A 1 88 ? -3.997 22.914 24.960 1.00 64.31 88 ARG A CA 1
ATOM 707 C C . ARG A 1 88 ? -2.823 23.863 25.264 1.00 64.31 88 ARG A C 1
ATOM 709 O O . ARG A 1 88 ? -2.945 24.676 26.175 1.00 64.31 88 ARG A O 1
ATOM 716 N N . LEU A 1 89 ? -1.710 23.739 24.539 1.00 58.72 89 LEU A N 1
ATOM 717 C CA . LEU A 1 89 ? -0.608 24.710 24.544 1.00 58.72 89 LEU A CA 1
ATOM 718 C C . LEU A 1 89 ? -0.699 25.599 23.307 1.00 58.72 89 LEU A C 1
ATOM 720 O O . LEU A 1 89 ? -1.020 25.033 22.236 1.00 58.72 89 LEU A O 1
#

Mean predicted aligned error: 15.2 Å

InterPro domains:
  IPR047766 Uncharacterised protein family PxxKW [NF038144] (24-83)
  IPR047766 Uncharacterised protein family PxxKW [PF20657] (24-83)

Secondary structure (DSSP, 8-state):
----------------HHHHHHTPPPPPGGGTT-TTEETTTEESS-S-HHHHHHSSS-TT-SSS------------HHHHHHHHHHT--

pLDDT: mean 70.4, std 12.66, range [38.94, 85.75]

Organism: NCBI:txid412755

Radius of gyration: 22.83 Å; Cα contacts (8 Å, |Δi|>4): 51; chains: 1; bounding box: 59×37×52 Å